Protein AF-A0A3D9E0J7-F1 (afdb_monomer_lite)

pLDDT: mean 71.37, std 14.24, range [40.38, 93.06]

Organism: NCBI:txid1122140

Foldseek 3Di:
DKWKFFKKWKKAFPVDRVFIWIWTFIATPQQFTDQDFTWTWGPDPPDDDTDTFGWHFDDDPPPCFTKTFTDPPDPKGKIWTWRQNRVHHDDFQD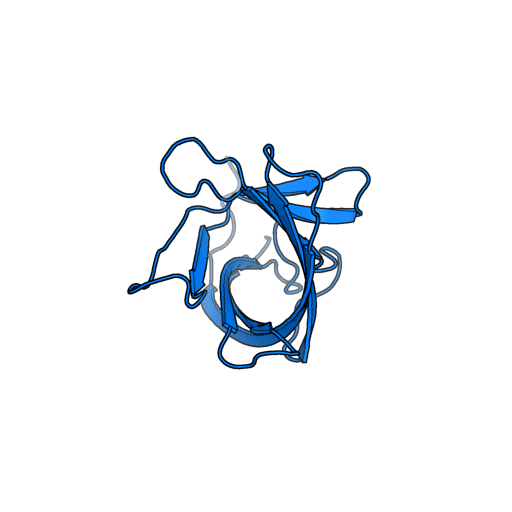KIWIWIDTPVDPDIDITIIGTHDMGGPDGDDDDDDPD

Secondary structure (DSSP, 8-state):
-PPEEEEEEEEEESS-TT-EEEEEEEE-TTSPBPSS-EEEEEE-SSSSS---EEEEEEE-TTTSSEEEEEEETTTEEEEEEEE--TTS---TT-EEEEEEEETT-S--EEEEEEEEEEEEEEEEPPPP---

Radius of gyration: 15.03 Å; chains: 1; bounding box: 35×32×50 Å

Structure (mmCIF, N/CA/C/O backbone):
data_AF-A0A3D9E0J7-F1
#
_entry.id   AF-A0A3D9E0J7-F1
#
loop_
_atom_site.group_PDB
_atom_site.id
_atom_site.type_symbol
_atom_site.label_atom_id
_atom_site.label_alt_id
_atom_site.label_comp_id
_atom_site.label_asym_id
_atom_site.label_entity_id
_atom_site.label_seq_id
_atom_site.pdbx_PDB_ins_code
_atom_site.Cartn_x
_atom_site.Cartn_y
_atom_site.Cartn_z
_atom_site.occupancy
_atom_site.B_iso_or_equiv
_atom_site.auth_seq_id
_atom_site.auth_comp_id
_atom_site.auth_asym_id
_atom_site.auth_atom_id
_atom_site.pdbx_PDB_model_num
ATOM 1 N N . MET A 1 1 ? -12.075 2.533 24.290 1.00 51.94 1 MET A N 1
ATOM 2 C CA . MET A 1 1 ? -11.745 1.187 23.785 1.00 51.94 1 MET A CA 1
ATOM 3 C C . MET A 1 1 ? -11.565 1.292 22.275 1.00 51.94 1 MET A C 1
ATOM 5 O O . MET A 1 1 ? -12.559 1.396 21.564 1.00 51.94 1 MET A O 1
ATOM 9 N N . ILE A 1 2 ? -10.322 1.416 21.805 1.00 55.25 2 ILE A N 1
ATOM 10 C CA . ILE A 1 2 ? -10.029 1.575 20.373 1.00 55.25 2 ILE A CA 1
ATOM 11 C C . ILE A 1 2 ? -10.213 0.201 19.727 1.00 55.25 2 ILE A C 1
ATOM 13 O O . ILE A 1 2 ? -9.628 -0.783 20.179 1.00 55.25 2 ILE A O 1
ATOM 17 N N . ARG A 1 3 ? -11.106 0.115 18.739 1.00 68.25 3 ARG A N 1
ATOM 18 C CA . ARG A 1 3 ? -11.269 -1.089 17.923 1.00 68.25 3 ARG A CA 1
ATOM 19 C C . ARG A 1 3 ? -10.276 -0.984 16.781 1.00 68.25 3 ARG A C 1
ATOM 21 O O . ARG A 1 3 ? -10.361 -0.031 16.016 1.00 68.25 3 ARG A O 1
ATOM 28 N N . GLN A 1 4 ? -9.362 -1.937 16.696 1.00 80.19 4 GLN A N 1
ATOM 29 C CA . GLN A 1 4 ? -8.453 -2.054 15.566 1.00 80.19 4 GLN A CA 1
ATOM 30 C C . GLN A 1 4 ? -8.951 -3.157 14.628 1.00 80.19 4 GLN A C 1
ATOM 32 O O . GLN A 1 4 ? -9.630 -4.099 15.042 1.00 80.19 4 GLN A O 1
ATOM 37 N N . GLN A 1 5 ? -8.643 -3.041 13.346 1.00 85.81 5 GLN A N 1
ATOM 38 C CA . GLN A 1 5 ? -8.951 -4.038 12.331 1.00 85.81 5 GLN A CA 1
ATOM 39 C C . GLN A 1 5 ? -7.682 -4.348 11.555 1.00 85.81 5 GLN A C 1
ATOM 41 O O . GLN A 1 5 ? -7.059 -3.443 11.015 1.00 85.81 5 GLN A O 1
ATOM 46 N N . LEU A 1 6 ? -7.314 -5.621 11.464 1.00 83.88 6 LEU A N 1
ATOM 47 C CA . LEU A 1 6 ? -6.282 -6.046 10.531 1.00 83.88 6 LEU A CA 1
ATOM 48 C C . LEU A 1 6 ? -6.907 -6.083 9.137 1.00 83.88 6 LEU A C 1
ATOM 50 O O . LEU A 1 6 ? -7.877 -6.816 8.918 1.00 83.88 6 LEU A O 1
ATOM 54 N N . ALA A 1 7 ? -6.375 -5.304 8.203 1.00 86.38 7 ALA A N 1
ATOM 55 C CA . ALA A 1 7 ? -6.900 -5.199 6.851 1.00 86.38 7 ALA A CA 1
ATOM 56 C C . ALA A 1 7 ? -5.798 -5.370 5.808 1.00 86.38 7 ALA A C 1
ATOM 58 O O . ALA A 1 7 ? -4.689 -4.870 5.964 1.00 86.38 7 ALA A O 1
ATOM 59 N N . LYS A 1 8 ? -6.137 -6.040 4.710 1.00 87.00 8 LYS A N 1
ATOM 60 C CA . LYS A 1 8 ? -5.321 -6.111 3.504 1.00 87.00 8 LYS A CA 1
ATOM 61 C C . LYS A 1 8 ? -5.775 -5.035 2.526 1.00 87.00 8 LYS A C 1
ATOM 63 O O . LYS A 1 8 ? -6.939 -5.016 2.122 1.00 87.00 8 LYS A O 1
ATOM 68 N N . ILE A 1 9 ? -4.863 -4.167 2.116 1.00 87.56 9 ILE A N 1
ATOM 69 C CA . ILE A 1 9 ? -5.097 -3.125 1.117 1.00 87.56 9 ILE A CA 1
ATOM 70 C C . ILE A 1 9 ? -4.379 -3.531 -0.161 1.00 87.56 9 ILE A C 1
ATOM 72 O O . ILE A 1 9 ? -3.167 -3.719 -0.151 1.00 87.56 9 ILE A O 1
ATOM 76 N N . ARG A 1 10 ? -5.120 -3.635 -1.266 1.00 88.38 10 ARG A N 1
ATOM 77 C CA . ARG A 1 10 ? -4.554 -3.825 -2.605 1.00 88.38 10 ARG A CA 1
ATOM 78 C C . ARG A 1 10 ? -4.622 -2.526 -3.380 1.00 88.38 10 ARG A C 1
ATOM 80 O O . ARG A 1 10 ? -5.694 -1.928 -3.488 1.00 88.38 10 ARG A O 1
ATOM 87 N N . MET A 1 11 ? -3.522 -2.151 -4.012 1.00 88.44 11 MET A N 1
ATOM 88 C CA . MET A 1 11 ? -3.442 -0.999 -4.903 1.00 88.44 11 MET A CA 1
ATOM 89 C C . MET A 1 11 ? -2.752 -1.380 -6.211 1.00 88.44 11 MET A C 1
ATOM 91 O O . MET A 1 11 ? -1.802 -2.151 -6.209 1.00 88.44 11 MET A O 1
ATOM 95 N N . SER A 1 12 ? -3.226 -0.848 -7.334 1.00 89.25 12 SER A N 1
ATOM 96 C CA . SER A 1 12 ? -2.604 -1.074 -8.649 1.00 89.25 12 SER A CA 1
ATOM 97 C C . SER A 1 12 ? -2.005 0.214 -9.172 1.00 89.25 12 SER A C 1
ATOM 99 O O . SER A 1 12 ? -2.616 1.275 -8.997 1.00 89.25 12 SER A O 1
ATOM 101 N N . ARG A 1 13 ? -0.865 0.109 -9.851 1.00 88.19 13 ARG A N 1
ATOM 102 C CA . ARG A 1 13 ? -0.232 1.247 -10.509 1.00 88.19 13 ARG A CA 1
ATOM 103 C C . ARG A 1 13 ? -1.155 1.761 -11.615 1.00 88.19 13 ARG A C 1
ATOM 105 O O . ARG A 1 13 ? -1.783 0.991 -12.343 1.00 88.19 13 ARG A O 1
ATOM 112 N N . CYS A 1 14 ? -1.294 3.077 -11.713 1.00 87.06 14 CYS A N 1
ATOM 113 C CA . CYS A 1 14 ? -2.218 3.714 -12.649 1.00 87.06 14 CYS A CA 1
ATOM 114 C C . CYS A 1 14 ? -1.781 3.538 -14.111 1.00 87.06 14 CYS A C 1
ATOM 116 O O . CYS A 1 14 ? -2.633 3.355 -14.980 1.00 87.06 14 CYS A O 1
ATOM 118 N N . GLU A 1 15 ? -0.473 3.565 -14.364 1.00 84.25 15 GLU A N 1
ATOM 119 C CA . GLU A 1 15 ? 0.121 3.416 -15.700 1.00 84.25 15 GLU A CA 1
ATOM 120 C C . GLU A 1 15 ? 0.193 1.958 -16.172 1.00 84.25 15 GLU A C 1
ATOM 122 O O . GLU A 1 15 ? 0.074 1.694 -17.366 1.00 84.25 15 GLU A O 1
ATOM 127 N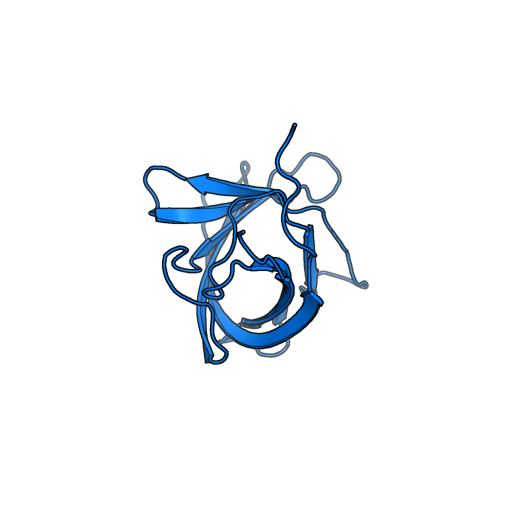 N . ASP A 1 16 ? 0.368 1.019 -15.238 1.00 79.75 16 ASP A N 1
ATOM 128 C CA . ASP A 1 16 ? 0.534 -0.409 -15.506 1.00 79.75 16 ASP A CA 1
ATOM 129 C C . ASP A 1 16 ? -0.323 -1.222 -14.530 1.00 79.75 16 ASP A C 1
ATOM 131 O O . ASP A 1 16 ? 0.030 -1.431 -13.370 1.00 79.75 16 ASP A O 1
ATOM 135 N N . LYS A 1 17 ? -1.486 -1.678 -15.002 1.00 68.69 17 LYS A N 1
ATOM 136 C CA . LYS A 1 17 ? -2.463 -2.382 -14.159 1.00 68.69 17 LYS A CA 1
ATOM 137 C C . LYS A 1 17 ? -1.991 -3.768 -13.713 1.00 68.69 17 LYS A C 1
ATOM 139 O O . LYS A 1 17 ? -2.587 -4.310 -12.779 1.00 68.69 17 LYS A O 1
ATOM 144 N N . ASP A 1 18 ? -0.958 -4.318 -14.349 1.00 73.06 18 ASP A N 1
ATOM 145 C CA . ASP A 1 18 ? -0.399 -5.622 -13.991 1.00 73.06 18 ASP A CA 1
ATOM 146 C C . ASP A 1 18 ? 0.547 -5.520 -12.784 1.00 73.06 18 ASP A C 1
ATOM 148 O O . ASP A 1 18 ? 0.828 -6.530 -12.132 1.00 73.06 18 ASP A O 1
ATOM 152 N N . LYS A 1 19 ? 0.973 -4.298 -12.435 1.00 76.12 19 LYS A N 1
ATOM 153 C CA . LYS A 1 19 ? 1.776 -3.975 -11.252 1.00 76.12 19 LYS A CA 1
ATOM 154 C C . LYS A 1 19 ? 0.861 -3.612 -10.085 1.00 76.12 19 LYS A C 1
ATOM 156 O O . LYS A 1 19 ? 0.017 -2.712 -10.188 1.00 76.12 19 LYS A O 1
ATOM 161 N N . TYR A 1 20 ? 1.007 -4.305 -8.959 1.00 78.69 20 TYR A N 1
ATOM 162 C CA . TYR A 1 20 ? 0.214 -4.015 -7.772 1.00 78.69 20 TYR A CA 1
ATOM 163 C C . TYR A 1 20 ? 0.988 -4.235 -6.474 1.00 78.69 20 TYR A C 1
ATOM 165 O O . TYR A 1 20 ? 1.834 -5.114 -6.360 1.00 78.69 20 TYR A O 1
ATOM 173 N N . ILE A 1 21 ? 0.637 -3.447 -5.468 1.00 80.06 21 ILE A N 1
ATOM 174 C CA . ILE A 1 21 ? 1.147 -3.572 -4.108 1.00 80.06 21 ILE A CA 1
ATOM 175 C C . ILE A 1 21 ? -0.004 -4.072 -3.240 1.00 80.06 21 ILE A C 1
ATOM 177 O O . ILE A 1 21 ? -1.144 -3.613 -3.371 1.00 80.06 21 ILE A O 1
ATOM 181 N N . GLU A 1 22 ? 0.275 -5.029 -2.366 1.00 81.19 22 GLU A N 1
ATOM 182 C CA . GLU A 1 22 ? -0.644 -5.442 -1.316 1.00 81.19 22 GLU A CA 1
ATOM 183 C C . GLU A 1 22 ? 0.040 -5.233 0.045 1.00 81.19 22 GLU A C 1
ATOM 185 O O . GLU A 1 22 ? 1.202 -5.556 0.253 1.00 81.19 22 GLU A O 1
ATOM 190 N N . ILE A 1 23 ? -0.656 -4.629 0.996 1.00 78.81 23 ILE A N 1
ATOM 191 C CA . ILE A 1 23 ? -0.128 -4.432 2.351 1.00 78.81 23 ILE A CA 1
ATOM 192 C C . ILE A 1 23 ? -1.140 -4.928 3.366 1.00 78.81 23 ILE A C 1
ATOM 194 O O . ILE A 1 23 ? -2.343 -4.867 3.112 1.00 78.81 23 ILE A O 1
ATOM 198 N N . VAL A 1 24 ? -0.667 -5.409 4.510 1.00 80.31 24 VAL A N 1
ATOM 199 C CA . VAL A 1 24 ? -1.490 -5.764 5.662 1.00 80.31 24 VAL A CA 1
ATOM 200 C C . VAL A 1 24 ? -1.193 -4.778 6.788 1.00 80.31 24 VAL A C 1
ATOM 202 O O . VAL A 1 24 ? -0.100 -4.728 7.343 1.00 80.31 24 VAL A O 1
ATOM 205 N N . VAL A 1 25 ? -2.187 -3.968 7.119 1.00 80.00 25 VAL A N 1
ATOM 206 C CA . VAL A 1 25 ? -2.063 -2.878 8.090 1.00 80.00 25 VAL A CA 1
ATOM 207 C C . VAL A 1 25 ? -3.136 -2.995 9.157 1.00 80.00 25 VAL A C 1
ATOM 209 O O . VAL A 1 25 ? -4.195 -3.592 8.933 1.00 80.00 25 VAL A O 1
ATOM 212 N N . PHE A 1 26 ? -2.884 -2.387 10.309 1.00 81.62 26 PHE A N 1
ATOM 213 C CA . PHE A 1 26 ? -3.933 -2.122 11.281 1.00 81.62 26 PHE A CA 1
ATOM 214 C C . PHE A 1 26 ? -4.669 -0.833 10.912 1.00 81.62 26 PHE A C 1
ATOM 216 O O . PHE A 1 26 ? -4.055 0.177 10.578 1.00 81.62 26 PHE A O 1
ATOM 223 N N . LEU A 1 27 ? -5.997 -0.881 10.959 1.00 84.94 27 LEU A N 1
ATOM 224 C CA . LEU A 1 27 ? -6.885 0.263 10.818 1.00 84.94 27 LEU A CA 1
ATOM 225 C C . LEU A 1 27 ? -7.559 0.552 12.158 1.00 84.94 27 LEU A C 1
ATOM 227 O O . LEU A 1 27 ? -7.996 -0.381 12.832 1.00 84.94 27 LEU A O 1
ATOM 231 N N . ASP A 1 28 ? -7.692 1.820 12.530 1.00 85.19 28 ASP A N 1
ATOM 232 C CA . ASP A 1 28 ? -8.457 2.220 13.711 1.00 85.19 28 ASP A CA 1
ATOM 233 C C . ASP A 1 28 ? -9.982 2.197 13.460 1.00 85.19 28 ASP A C 1
ATOM 235 O O . ASP A 1 28 ? -10.472 1.805 12.395 1.00 85.19 28 ASP A O 1
ATOM 239 N N . GLY A 1 29 ? -10.759 2.629 14.458 1.00 82.19 29 GLY A N 1
ATOM 240 C CA . GLY A 1 29 ? -12.222 2.680 14.373 1.00 82.19 29 GLY A CA 1
ATOM 241 C C . GLY A 1 29 ? -12.762 3.629 13.295 1.00 82.19 29 GLY A C 1
ATOM 242 O O . GLY A 1 29 ? -13.893 3.440 12.846 1.00 82.19 29 GLY A O 1
ATOM 243 N N . ASP A 1 30 ? -11.954 4.594 12.855 1.00 86.00 30 ASP A N 1
ATOM 244 C CA . ASP A 1 30 ? -12.271 5.548 11.793 1.00 86.00 30 ASP A CA 1
ATOM 245 C C . ASP A 1 30 ? -11.716 5.098 10.429 1.00 86.00 30 ASP A C 1
ATOM 247 O O . ASP A 1 30 ? -11.912 5.781 9.424 1.00 86.00 30 ASP A O 1
ATOM 251 N N . ARG A 1 31 ? -11.099 3.908 10.361 1.00 84.56 31 ARG A N 1
ATOM 252 C CA . ARG A 1 31 ? -10.403 3.346 9.193 1.00 84.56 31 ARG A CA 1
ATOM 253 C C . ARG A 1 31 ? -9.161 4.134 8.773 1.00 84.56 31 ARG A C 1
ATOM 255 O O . ARG A 1 31 ? -8.794 4.099 7.597 1.00 84.56 31 ARG A O 1
ATOM 262 N N . CYS A 1 32 ? -8.518 4.840 9.691 1.00 85.38 32 CYS A N 1
ATOM 263 C CA . CYS A 1 32 ? -7.190 5.401 9.464 1.00 85.38 32 CYS A CA 1
ATOM 264 C C . CYS A 1 32 ? -6.134 4.316 9.706 1.00 85.38 32 CYS A C 1
ATOM 266 O O . CYS A 1 32 ? -6.326 3.447 10.556 1.00 85.38 32 CYS A O 1
ATOM 268 N N . ILE A 1 33 ? -5.030 4.346 8.955 1.00 81.38 33 ILE A N 1
ATOM 269 C CA . ILE A 1 33 ? -3.912 3.417 9.169 1.00 81.38 33 ILE A CA 1
ATOM 270 C C . ILE A 1 33 ? -3.252 3.742 10.514 1.00 81.38 33 ILE A C 1
ATOM 272 O O . ILE A 1 33 ? -2.880 4.889 10.757 1.00 81.38 33 ILE A O 1
ATOM 276 N N . CYS A 1 34 ? -3.111 2.738 11.379 1.00 77.38 34 CYS A N 1
ATOM 277 C CA . CYS A 1 34 ? -2.353 2.850 12.619 1.00 77.38 34 CYS A CA 1
ATOM 278 C C . CYS A 1 34 ? -0.848 2.833 12.316 1.00 77.38 34 CYS A C 1
ATOM 280 O O . CYS A 1 34 ? -0.388 2.061 11.480 1.00 77.38 34 CYS A O 1
ATOM 282 N N . GLU A 1 35 ? -0.075 3.641 13.039 1.00 69.56 35 GLU A N 1
ATOM 283 C CA . GLU A 1 35 ? 1.387 3.770 12.889 1.00 69.56 35 GLU A CA 1
ATOM 284 C C . GLU A 1 35 ? 2.171 2.622 13.568 1.00 69.56 35 GLU A C 1
ATOM 286 O O . GLU A 1 35 ? 3.360 2.746 13.837 1.00 69.56 35 GLU A O 1
ATOM 291 N N . GLU A 1 36 ? 1.497 1.516 13.893 1.00 65.94 36 GLU A N 1
ATOM 292 C CA . GLU A 1 36 ? 2.083 0.340 14.546 1.00 65.94 36 GLU A CA 1
ATOM 293 C C . GLU A 1 36 ? 2.701 -0.623 13.512 1.00 65.94 36 GLU A C 1
ATOM 295 O O . GLU A 1 36 ? 2.338 -0.592 12.328 1.00 65.94 36 GLU A O 1
ATOM 300 N N . ASP A 1 37 ? 3.602 -1.506 13.967 1.00 55.78 37 ASP A N 1
ATOM 301 C CA . ASP A 1 37 ? 4.285 -2.515 13.143 1.00 55.78 37 ASP A CA 1
ATOM 302 C C . ASP A 1 37 ? 3.295 -3.252 12.224 1.00 55.78 37 ASP A C 1
ATOM 304 O O . ASP A 1 37 ? 2.439 -4.028 12.663 1.00 55.78 37 ASP A O 1
ATOM 308 N N . SER A 1 38 ? 3.412 -2.992 10.924 1.00 62.44 38 SER A N 1
ATOM 309 C CA . SER A 1 38 ? 2.565 -3.569 9.884 1.00 62.44 38 SER A CA 1
ATOM 310 C C . SER A 1 38 ? 3.352 -4.610 9.079 1.00 62.44 38 SER A C 1
ATOM 312 O O . SER A 1 38 ? 4.568 -4.742 9.193 1.00 62.44 38 SER A O 1
ATOM 314 N N . TYR A 1 39 ? 2.663 -5.429 8.290 1.00 60.94 39 TYR A N 1
ATOM 315 C CA . TYR A 1 39 ? 3.295 -6.488 7.495 1.00 60.94 39 TYR A CA 1
ATOM 316 C C . TYR A 1 39 ? 2.815 -6.364 6.053 1.00 60.94 39 TYR A C 1
ATOM 318 O O . TYR A 1 39 ? 1.631 -6.186 5.817 1.00 60.94 39 TYR A O 1
ATOM 326 N N . GLY A 1 40 ? 3.690 -6.438 5.054 1.00 59.66 40 GLY A N 1
ATOM 327 C CA . GLY A 1 40 ? 3.300 -6.192 3.662 1.00 59.66 40 GLY A CA 1
ATOM 328 C C . GLY A 1 40 ? 3.708 -7.302 2.704 1.00 59.66 40 GLY A C 1
ATOM 329 O O . GLY A 1 40 ? 4.478 -8.202 3.034 1.00 59.66 40 GLY A O 1
ATOM 330 N N . HIS A 1 41 ? 3.204 -7.244 1.474 1.00 60.44 41 HIS A N 1
ATOM 331 C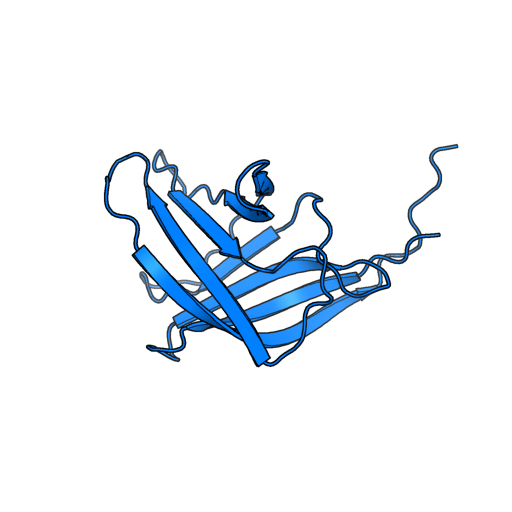 CA . HIS A 1 41 ? 3.734 -8.051 0.382 1.00 60.44 41 HIS A CA 1
ATOM 332 C C . HIS A 1 41 ? 3.589 -7.336 -0.957 1.00 60.44 41 HIS A C 1
ATOM 334 O O . HIS A 1 41 ? 2.509 -7.045 -1.465 1.00 60.44 41 HIS A O 1
ATOM 340 N N . VAL A 1 42 ? 4.714 -7.082 -1.600 1.00 58.81 42 VAL A N 1
ATOM 341 C CA . VAL A 1 42 ? 4.709 -6.467 -2.921 1.00 58.81 42 VAL A CA 1
ATOM 342 C C . VAL A 1 42 ? 4.652 -7.589 -3.953 1.00 58.81 42 VAL A C 1
ATOM 344 O O . VAL A 1 42 ? 5.536 -8.444 -3.985 1.00 58.81 42 VAL A O 1
ATOM 347 N N . LYS A 1 43 ? 3.627 -7.600 -4.817 1.00 52.66 43 LYS A N 1
ATOM 348 C CA . LYS A 1 43 ? 3.725 -8.323 -6.090 1.00 52.66 43 LYS A CA 1
ATOM 349 C C . LYS A 1 43 ? 4.083 -7.329 -7.177 1.00 52.66 43 LYS A C 1
ATOM 351 O O . LYS A 1 43 ? 3.263 -6.937 -8.008 1.00 52.66 43 LYS A O 1
ATOM 356 N N . ASP A 1 44 ? 5.350 -6.969 -7.188 1.00 52.06 44 ASP A N 1
ATOM 357 C CA . ASP A 1 44 ? 5.933 -6.460 -8.405 1.00 52.06 44 ASP A CA 1
ATOM 358 C C . ASP A 1 44 ? 6.251 -7.669 -9.298 1.00 52.06 44 ASP A C 1
ATOM 360 O O . ASP A 1 44 ? 6.737 -8.691 -8.819 1.00 52.06 44 ASP A O 1
ATOM 364 N N . ASN A 1 45 ? 5.985 -7.584 -10.600 1.00 47.16 45 ASN A N 1
ATOM 365 C CA . ASN A 1 45 ? 6.525 -8.536 -11.576 1.00 47.16 45 ASN A CA 1
ATOM 366 C C . ASN A 1 45 ? 8.056 -8.337 -11.736 1.00 47.16 45 ASN A C 1
ATOM 368 O O . ASN A 1 45 ? 8.546 -8.217 -12.859 1.00 47.16 45 ASN A O 1
ATOM 372 N N . TYR A 1 46 ? 8.808 -8.250 -10.636 1.00 45.53 46 TYR A N 1
ATOM 373 C CA . TYR A 1 46 ? 10.244 -8.509 -10.598 1.00 45.53 46 TYR A CA 1
ATOM 374 C C . TYR A 1 46 ? 10.427 -9.990 -10.236 1.00 45.53 46 TYR A C 1
ATOM 376 O O . TYR A 1 46 ? 10.502 -10.357 -9.069 1.00 45.53 46 TYR A O 1
ATOM 384 N N . GLY A 1 47 ? 10.471 -10.854 -11.254 1.00 51.88 47 GLY A N 1
ATOM 385 C CA . GLY A 1 47 ? 10.768 -12.283 -11.092 1.00 51.88 47 GLY A CA 1
ATOM 386 C C . GLY A 1 47 ? 9.559 -13.211 -10.890 1.00 51.88 47 GLY A C 1
ATOM 387 O O . GLY A 1 47 ? 8.431 -12.889 -11.261 1.00 51.88 47 GLY A O 1
ATOM 388 N N . ASP A 1 48 ? 9.841 -14.401 -10.345 1.00 44.00 48 ASP A N 1
ATOM 389 C CA . ASP A 1 48 ? 9.022 -15.623 -10.466 1.00 44.00 48 ASP A CA 1
ATOM 390 C C . ASP A 1 48 ? 8.156 -15.969 -9.227 1.00 44.00 48 ASP A C 1
ATOM 392 O O . ASP A 1 48 ? 7.714 -17.112 -9.086 1.00 44.00 48 ASP A O 1
ATOM 396 N N . GLY A 1 49 ? 7.884 -15.039 -8.298 1.00 52.22 49 GLY A N 1
ATOM 397 C CA . GLY A 1 49 ? 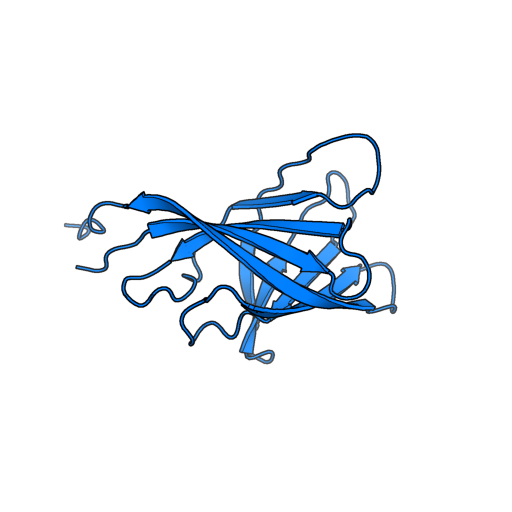7.219 -15.412 -7.038 1.00 52.22 49 GLY A CA 1
ATOM 398 C C . GLY A 1 49 ? 6.487 -14.314 -6.266 1.00 52.22 49 GLY A C 1
ATOM 399 O O . GLY A 1 49 ? 6.708 -13.123 -6.453 1.00 52.22 49 GLY A O 1
ATOM 400 N N . LEU A 1 50 ? 5.591 -14.746 -5.368 1.00 50.19 50 LEU A N 1
ATOM 401 C CA . LEU A 1 50 ? 5.000 -13.909 -4.321 1.00 50.19 50 LEU A CA 1
ATOM 402 C C . LEU A 1 50 ? 6.003 -13.823 -3.164 1.00 50.19 50 LEU A C 1
ATOM 404 O O . LEU A 1 50 ? 6.248 -14.831 -2.499 1.00 50.19 50 LEU A O 1
ATOM 408 N N . HIS A 1 51 ? 6.556 -12.641 -2.909 1.00 53.88 51 HIS A N 1
ATOM 409 C CA . HIS A 1 51 ? 7.444 -12.415 -1.773 1.00 53.88 51 HIS A CA 1
ATOM 410 C C . HIS A 1 51 ? 6.728 -11.577 -0.707 1.00 53.88 51 HIS A C 1
ATOM 412 O O . HIS A 1 51 ? 6.176 -10.515 -0.993 1.00 53.88 51 HIS A O 1
ATOM 418 N N . MET A 1 52 ? 6.695 -12.089 0.525 1.00 54.00 52 MET A N 1
ATOM 419 C CA . MET A 1 52 ? 6.149 -11.391 1.691 1.00 54.00 52 MET A CA 1
ATOM 420 C C . MET A 1 52 ? 7.317 -10.823 2.492 1.00 54.00 52 MET A C 1
ATOM 422 O O . MET A 1 52 ? 8.213 -11.584 2.861 1.00 54.00 52 MET A O 1
ATOM 426 N N . TYR A 1 53 ? 7.300 -9.520 2.766 1.00 58.59 53 TYR A N 1
ATOM 427 C CA . TYR A 1 53 ? 8.337 -8.851 3.551 1.00 58.59 53 TYR A CA 1
ATOM 428 C C . TYR A 1 53 ? 7.689 -8.172 4.761 1.00 58.59 53 TYR A C 1
ATOM 430 O O . TYR A 1 53 ? 6.616 -7.580 4.630 1.00 58.59 53 TYR A O 1
ATOM 438 N N . PRO A 1 54 ? 8.289 -8.244 5.958 1.00 56.50 54 PRO A N 1
ATOM 439 C CA . PRO A 1 54 ? 7.863 -7.367 7.041 1.00 56.50 54 PRO A CA 1
ATOM 440 C C . PRO A 1 54 ? 8.066 -5.919 6.585 1.00 56.50 54 PRO A C 1
ATOM 442 O O . PRO A 1 54 ? 9.081 -5.616 5.959 1.00 56.50 54 PRO A O 1
ATOM 445 N N . VAL A 1 55 ? 7.093 -5.045 6.850 1.00 64.81 55 VAL A N 1
ATOM 446 C CA . VAL A 1 55 ? 7.193 -3.646 6.434 1.00 64.81 55 VAL A CA 1
ATOM 447 C C . VAL A 1 55 ? 6.917 -2.742 7.612 1.00 64.81 55 VAL A C 1
ATOM 449 O O . VAL A 1 55 ? 5.779 -2.609 8.056 1.00 64.81 55 VAL A O 1
ATOM 452 N N . LEU A 1 56 ? 7.963 -2.088 8.100 1.00 65.12 56 LEU A N 1
ATOM 453 C CA . LEU A 1 56 ? 7.802 -1.130 9.175 1.00 65.12 56 LEU A CA 1
ATOM 454 C C . LEU A 1 56 ? 7.241 0.172 8.609 1.00 65.12 56 LEU A C 1
ATOM 456 O O . LEU A 1 56 ? 7.845 0.795 7.733 1.00 65.12 56 LEU A O 1
ATOM 460 N N . LEU A 1 57 ? 6.090 0.577 9.137 1.00 67.94 57 LEU A N 1
ATOM 461 C CA . LEU A 1 57 ? 5.502 1.873 8.864 1.00 67.94 57 LEU A CA 1
ATOM 462 C C . LEU A 1 57 ? 6.077 2.913 9.814 1.00 67.94 57 LEU A C 1
ATOM 464 O O . LEU A 1 57 ? 5.755 2.915 10.995 1.00 67.94 57 LEU A O 1
ATOM 468 N N . THR A 1 58 ? 6.907 3.814 9.295 1.00 68.62 58 THR A N 1
ATOM 469 C CA . THR A 1 58 ? 7.515 4.882 10.093 1.00 68.62 58 THR A CA 1
ATOM 470 C C . THR A 1 58 ? 7.018 6.243 9.608 1.00 68.62 58 THR A C 1
ATOM 472 O O . THR A 1 58 ? 7.289 6.622 8.466 1.00 68.62 58 THR A O 1
ATOM 475 N N . PRO A 1 59 ? 6.302 7.019 10.439 1.00 66.00 59 PRO A N 1
ATOM 476 C CA . PRO A 1 59 ? 5.977 8.402 10.117 1.00 66.00 59 PRO A CA 1
ATOM 477 C C . PRO A 1 59 ? 7.263 9.223 10.005 1.00 66.00 59 PRO A C 1
ATOM 479 O O . PRO A 1 59 ? 8.036 9.308 10.962 1.00 66.00 59 PRO A O 1
ATOM 482 N N . VAL A 1 60 ? 7.495 9.865 8.859 1.00 67.56 60 VAL A N 1
ATOM 483 C CA . VAL A 1 60 ? 8.623 10.794 8.717 1.00 67.56 60 VAL A CA 1
ATOM 484 C C . VAL A 1 60 ? 8.167 12.200 9.132 1.00 67.56 60 VAL A C 1
ATOM 486 O O . VAL A 1 60 ? 7.248 12.741 8.503 1.00 67.56 60 VAL A O 1
ATOM 489 N N . PRO A 1 61 ? 8.795 12.820 10.159 1.00 60.69 61 PRO A N 1
ATOM 490 C CA . PRO A 1 61 ? 8.324 14.067 10.774 1.00 60.69 61 PRO A CA 1
ATOM 491 C C . PRO A 1 61 ? 8.066 15.218 9.791 1.00 60.69 61 PRO A C 1
ATOM 493 O O . PRO A 1 61 ? 7.139 15.999 9.995 1.00 60.69 61 PRO A O 1
ATOM 496 N N . ASP A 1 62 ? 8.839 15.288 8.705 1.00 65.81 62 ASP A N 1
ATOM 497 C CA . ASP A 1 62 ? 8.806 16.393 7.738 1.00 65.81 62 ASP A CA 1
ATOM 498 C C . ASP A 1 62 ? 8.038 16.079 6.444 1.00 65.81 62 ASP A C 1
ATOM 500 O O . ASP A 1 62 ? 7.858 16.953 5.596 1.00 65.81 62 ASP A O 1
ATOM 504 N N . ARG A 1 63 ? 7.580 14.835 6.268 1.00 59.62 63 ARG A N 1
ATOM 505 C CA . ARG A 1 63 ? 6.911 14.376 5.037 1.00 59.62 63 ARG A CA 1
ATOM 506 C C . ARG A 1 63 ? 5.400 14.234 5.195 1.00 59.62 63 ARG A C 1
ATOM 508 O O . ARG A 1 63 ? 4.697 14.172 4.195 1.00 59.62 63 ARG A O 1
ATOM 515 N N . GLY A 1 64 ? 4.884 14.203 6.430 1.00 59.38 64 GLY A N 1
ATOM 516 C CA . GLY A 1 64 ? 3.445 14.079 6.710 1.00 59.38 64 GLY A CA 1
ATOM 517 C C . GLY A 1 64 ? 2.808 12.763 6.236 1.00 59.38 64 GLY A C 1
ATOM 518 O O . GLY A 1 64 ? 1.593 12.602 6.361 1.00 59.38 64 GLY A O 1
ATOM 519 N N . ALA A 1 65 ? 3.626 11.841 5.724 1.00 61.38 65 ALA A N 1
ATOM 520 C CA . ALA A 1 65 ? 3.259 10.568 5.133 1.00 61.38 65 ALA A CA 1
ATOM 521 C C . ALA A 1 65 ? 4.028 9.422 5.824 1.00 61.38 65 ALA A C 1
ATOM 523 O O . ALA A 1 65 ? 5.137 9.640 6.329 1.00 61.38 65 ALA A O 1
ATOM 524 N N . PRO A 1 66 ? 3.449 8.212 5.866 1.00 65.50 66 PRO A N 1
ATOM 525 C CA . PRO A 1 66 ? 4.125 7.030 6.369 1.00 65.50 66 PRO A CA 1
ATOM 526 C C . PRO A 1 66 ? 5.145 6.531 5.338 1.00 65.50 66 PRO A C 1
ATOM 528 O O . PRO A 1 66 ? 4.820 6.349 4.164 1.00 65.50 66 PRO A O 1
ATOM 531 N N . VAL A 1 67 ? 6.371 6.267 5.780 1.00 68.25 67 VAL A N 1
ATOM 532 C CA . VAL A 1 67 ? 7.387 5.591 4.969 1.00 68.25 67 VAL A CA 1
ATOM 533 C C . VAL A 1 67 ? 7.389 4.105 5.302 1.00 68.25 67 VAL A C 1
ATOM 535 O O . VAL A 1 67 ? 7.307 3.726 6.469 1.00 68.25 67 VAL A O 1
ATOM 538 N N . PHE A 1 68 ? 7.450 3.276 4.263 1.00 69.19 68 PHE A N 1
ATOM 539 C CA . PHE A 1 68 ? 7.558 1.827 4.340 1.00 69.19 68 PHE A CA 1
ATOM 540 C C . PHE A 1 68 ? 9.039 1.475 4.164 1.00 69.19 68 PHE A C 1
ATOM 542 O O . PHE A 1 68 ? 9.614 1.649 3.087 1.00 69.19 68 PHE A O 1
ATOM 549 N N . GLU A 1 69 ? 9.678 0.991 5.226 1.00 64.31 69 GLU A N 1
ATOM 550 C CA . GLU A 1 69 ? 11.023 0.422 5.116 1.00 64.31 69 GLU A CA 1
ATOM 551 C C . GLU A 1 69 ? 10.897 -1.061 4.748 1.00 64.31 69 GLU A C 1
ATOM 553 O O . GLU A 1 69 ? 10.285 -1.836 5.489 1.00 64.31 69 GLU A O 1
ATOM 558 N N . ILE A 1 70 ? 11.434 -1.448 3.583 1.00 62.78 70 ILE A N 1
ATOM 559 C CA . ILE A 1 70 ? 11.408 -2.833 3.102 1.00 62.78 70 ILE A CA 1
ATOM 560 C C . ILE A 1 70 ? 12.843 -3.346 3.000 1.00 62.78 70 ILE A C 1
ATOM 562 O O . ILE A 1 70 ? 13.634 -2.892 2.173 1.00 62.78 70 ILE A O 1
ATOM 566 N N . GLU A 1 71 ? 13.173 -4.347 3.814 1.00 61.53 71 GLU A N 1
ATOM 567 C CA . GLU A 1 71 ? 14.437 -5.068 3.691 1.00 61.53 71 GLU A CA 1
ATOM 568 C C . GLU A 1 71 ? 14.304 -6.176 2.635 1.00 61.53 71 GLU A C 1
ATOM 570 O O . GLU A 1 71 ? 13.868 -7.299 2.909 1.00 61.53 71 GLU A O 1
ATOM 575 N N . TRP A 1 72 ? 14.686 -5.863 1.396 1.00 60.12 72 TRP A N 1
ATOM 576 C CA . TRP A 1 72 ? 14.803 -6.850 0.324 1.00 60.12 72 TRP A CA 1
ATOM 577 C C . TRP A 1 72 ? 16.063 -7.676 0.575 1.00 60.12 72 TRP A C 1
ATOM 579 O O . TRP A 1 72 ? 17.161 -7.241 0.254 1.00 60.12 72 TRP A O 1
ATOM 589 N N . GLY A 1 73 ? 15.897 -8.828 1.232 1.00 49.72 73 GLY A N 1
ATOM 590 C CA . GLY A 1 73 ? 16.957 -9.7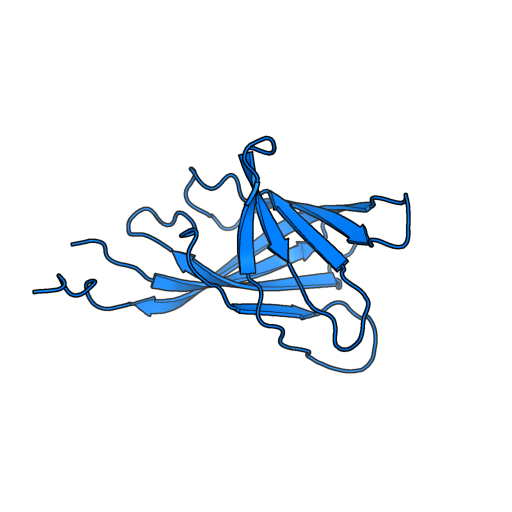46 1.667 1.00 49.72 73 GLY A CA 1
ATOM 591 C C . GLY A 1 73 ? 18.358 -9.514 1.079 1.00 49.72 73 GLY A C 1
ATOM 592 O O . GLY A 1 73 ? 18.619 -9.872 -0.066 1.00 49.72 73 GLY A O 1
ATOM 593 N N . GLY A 1 74 ? 19.269 -9.011 1.919 1.00 49.97 74 GLY A N 1
ATOM 594 C CA . GLY A 1 74 ? 20.707 -8.939 1.650 1.00 49.97 74 GLY A CA 1
ATOM 595 C C . GLY A 1 74 ? 21.210 -7.577 1.162 1.00 49.97 74 GLY A C 1
ATOM 596 O O . GLY A 1 74 ? 21.494 -7.411 -0.015 1.00 49.97 74 GLY A O 1
ATOM 597 N N . ASN A 1 75 ? 21.461 -6.672 2.114 1.00 51.75 75 ASN A N 1
ATOM 598 C CA . ASN A 1 75 ? 22.252 -5.430 2.015 1.00 51.75 75 ASN A CA 1
ATOM 599 C C . ASN A 1 75 ? 21.670 -4.219 1.271 1.00 51.75 75 ASN A C 1
ATOM 601 O O . ASN A 1 75 ? 22.155 -3.118 1.534 1.00 51.75 75 ASN A O 1
ATOM 605 N N . ASP A 1 76 ? 20.649 -4.358 0.429 1.00 56.62 76 ASP A N 1
ATOM 606 C CA . ASP A 1 76 ? 20.057 -3.200 -0.252 1.00 56.62 76 ASP A CA 1
ATOM 607 C C . ASP A 1 76 ? 18.886 -2.632 0.561 1.00 56.62 76 ASP A C 1
ATOM 609 O O . ASP A 1 76 ? 17.746 -3.097 0.491 1.00 56.62 76 ASP A O 1
ATOM 613 N N . ARG A 1 77 ? 19.174 -1.595 1.357 1.00 60.50 77 ARG A N 1
ATOM 614 C CA . ARG A 1 77 ? 18.141 -0.773 1.997 1.00 60.50 77 ARG A CA 1
ATOM 615 C C . ARG A 1 77 ? 17.417 0.024 0.917 1.00 60.50 77 ARG A C 1
ATOM 617 O O . ARG A 1 77 ? 17.935 1.011 0.393 1.00 60.50 77 ARG A O 1
ATOM 624 N N . THR A 1 78 ? 16.234 -0.455 0.552 1.00 64.25 78 THR A N 1
ATOM 625 C CA . THR A 1 78 ? 15.325 0.252 -0.347 1.00 64.25 78 THR A CA 1
ATOM 626 C C . THR A 1 78 ? 14.189 0.814 0.485 1.00 64.25 78 THR A C 1
ATOM 628 O O . THR A 1 78 ? 13.566 0.107 1.278 1.00 64.25 78 THR A O 1
ATOM 631 N N . PHE A 1 79 ? 13.915 2.092 0.288 1.00 70.69 79 PHE A N 1
ATOM 632 C CA . PHE A 1 79 ? 12.834 2.791 0.952 1.00 70.69 79 PHE A CA 1
ATOM 633 C C . PHE A 1 79 ? 11.707 2.986 -0.050 1.00 70.69 79 PHE A C 1
ATOM 635 O O . PHE A 1 79 ? 11.926 3.476 -1.162 1.00 70.69 79 PHE A O 1
ATOM 642 N N . THR A 1 80 ? 10.499 2.614 0.358 1.00 73.31 80 THR A N 1
ATOM 643 C CA . THR A 1 80 ? 9.283 2.893 -0.397 1.00 73.31 80 THR A CA 1
ATOM 644 C C . THR A 1 80 ? 8.423 3.832 0.439 1.00 73.31 80 THR A C 1
ATOM 646 O O . THR A 1 80 ? 7.942 3.476 1.505 1.00 73.31 80 THR A O 1
ATOM 649 N N . GLU A 1 81 ? 8.206 5.061 -0.001 1.00 75.62 81 GLU A N 1
ATOM 650 C CA . GLU A 1 81 ? 7.256 5.962 0.652 1.00 75.62 81 GLU A CA 1
ATOM 651 C C . GLU A 1 81 ? 5.875 5.733 0.030 1.00 75.62 81 GLU A C 1
ATOM 653 O O . GLU A 1 81 ? 5.752 5.834 -1.189 1.00 75.62 81 GLU A O 1
ATOM 658 N N . LEU A 1 82 ? 4.837 5.432 0.825 1.00 75.38 82 LEU A N 1
ATOM 659 C CA . LEU A 1 82 ? 3.455 5.439 0.327 1.00 75.38 82 LEU A CA 1
ATOM 660 C C . LEU A 1 82 ? 2.672 6.548 1.026 1.00 75.38 82 LEU A C 1
ATOM 662 O O . LEU A 1 82 ? 2.379 6.462 2.218 1.00 75.38 82 LEU A O 1
ATOM 666 N N . ASP A 1 83 ? 2.275 7.575 0.283 1.00 77.69 83 ASP A N 1
ATOM 667 C CA . ASP A 1 83 ? 1.461 8.656 0.833 1.00 77.69 83 ASP A CA 1
ATOM 668 C C . ASP A 1 83 ? -0.011 8.237 0.948 1.00 77.69 83 ASP A C 1
ATOM 670 O O . ASP A 1 83 ? -0.814 8.409 0.029 1.00 77.69 83 ASP A O 1
ATOM 674 N N . PHE A 1 84 ? -0.359 7.673 2.105 1.00 69.94 84 PHE A N 1
ATOM 675 C CA . PHE A 1 84 ? -1.732 7.327 2.478 1.00 69.94 84 PHE A CA 1
ATOM 676 C C . PHE A 1 84 ? -2.526 8.477 3.111 1.00 69.94 84 PHE A C 1
ATOM 678 O O . PHE A 1 84 ? -3.696 8.280 3.431 1.00 69.94 84 PHE A O 1
ATOM 685 N N . GLN A 1 85 ? -1.930 9.657 3.334 1.00 69.38 85 GLN A N 1
ATOM 686 C CA . GLN A 1 85 ? -2.542 10.737 4.122 1.00 69.38 85 GLN A CA 1
ATOM 687 C C . GLN A 1 85 ? -3.130 10.231 5.458 1.00 69.38 85 GLN A C 1
ATOM 689 O O . GLN A 1 85 ? -4.331 10.349 5.685 1.00 69.38 85 GLN A O 1
ATOM 694 N N . LEU A 1 86 ? -2.286 9.702 6.358 1.00 63.56 86 LEU A N 1
ATOM 695 C CA . LEU A 1 86 ? -2.627 8.963 7.602 1.00 63.56 86 LEU A CA 1
ATOM 696 C C . LEU A 1 86 ? -3.792 9.497 8.450 1.00 63.56 86 LEU A C 1
ATOM 698 O O . LEU A 1 86 ? -4.439 8.743 9.166 1.00 63.56 86 LEU A O 1
ATOM 702 N N . LYS A 1 87 ? -4.073 10.800 8.388 1.00 70.25 87 LYS A N 1
ATOM 703 C CA . LYS A 1 87 ? -5.172 11.448 9.120 1.00 70.25 87 LYS A CA 1
ATOM 704 C C . LYS A 1 87 ? -6.527 11.326 8.419 1.00 70.25 87 LYS A C 1
ATOM 706 O O . LYS A 1 87 ? -7.472 12.027 8.788 1.00 70.25 87 LYS A O 1
ATOM 711 N N . ARG A 1 88 ? -6.616 10.525 7.358 1.00 80.88 88 ARG A N 1
ATOM 712 C CA . ARG A 1 88 ? -7.831 10.310 6.581 1.00 80.88 88 ARG A CA 1
ATOM 713 C C . ARG A 1 88 ? -8.166 8.821 6.517 1.00 80.88 88 ARG A C 1
ATOM 715 O O . ARG A 1 88 ? -7.271 8.004 6.316 1.00 80.88 88 ARG A O 1
ATOM 722 N N . PRO A 1 89 ? -9.461 8.477 6.621 1.00 87.00 89 PRO A N 1
ATOM 723 C CA . PRO A 1 89 ? -9.918 7.116 6.403 1.00 87.00 89 PRO A CA 1
ATOM 724 C C . PRO A 1 89 ? -9.530 6.629 5.011 1.00 87.00 89 PRO A C 1
ATOM 726 O O . PRO A 1 89 ? -9.881 7.290 4.029 1.00 87.00 89 PRO A O 1
ATOM 729 N N . VAL A 1 90 ? -8.895 5.461 4.925 1.00 87.94 90 VAL A N 1
ATOM 730 C CA . VAL A 1 90 ? -8.577 4.849 3.631 1.00 87.94 90 VAL A CA 1
ATOM 731 C C . VAL A 1 90 ? -9.840 4.332 2.948 1.00 87.94 90 VAL A C 1
ATOM 733 O O . VAL A 1 90 ? -10.705 3.698 3.570 1.00 87.94 90 VAL A O 1
ATOM 736 N N . LYS A 1 91 ? -9.960 4.591 1.645 1.00 91.44 91 LYS A N 1
ATOM 737 C CA . LYS A 1 91 ? -11.107 4.185 0.831 1.00 91.44 91 LYS A CA 1
ATOM 738 C C . LYS A 1 91 ? -10.667 3.598 -0.499 1.00 91.44 91 LYS A C 1
ATOM 740 O O . LYS A 1 91 ? -9.642 3.944 -1.081 1.00 91.44 91 LYS A O 1
ATOM 745 N N . GLU A 1 92 ? -11.498 2.702 -1.014 1.00 92.50 92 GLU A N 1
ATOM 746 C CA . GLU A 1 92 ? -11.343 2.233 -2.384 1.00 92.50 92 GLU A CA 1
ATOM 747 C C . GLU A 1 92 ? -11.468 3.407 -3.356 1.00 92.50 92 GLU A C 1
ATOM 749 O O . GLU A 1 92 ? -12.363 4.245 -3.244 1.00 92.50 92 GLU A O 1
ATOM 754 N N . GLY A 1 93 ? -10.557 3.454 -4.322 1.00 91.00 93 GLY A N 1
ATOM 755 C CA . GLY A 1 93 ? -10.449 4.545 -5.275 1.00 91.00 93 GLY A CA 1
ATOM 756 C C . GLY A 1 93 ? -9.544 5.697 -4.841 1.00 91.00 93 GLY A C 1
ATOM 757 O O . GLY A 1 93 ? -9.290 6.552 -5.691 1.00 91.00 93 GLY A O 1
ATOM 758 N N . ASP A 1 94 ? -9.028 5.712 -3.610 1.00 90.06 94 ASP A N 1
ATOM 759 C CA . ASP A 1 94 ? -8.022 6.694 -3.202 1.00 90.06 94 ASP A CA 1
ATOM 760 C C . ASP A 1 94 ? -6.730 6.508 -4.003 1.00 90.06 94 ASP A C 1
ATOM 762 O O . ASP A 1 94 ? -6.347 5.386 -4.359 1.00 90.06 94 ASP A O 1
ATOM 766 N N . ASN A 1 95 ? -6.080 7.631 -4.302 1.00 89.44 95 ASN A N 1
ATOM 767 C CA . ASN A 1 95 ? -4.757 7.637 -4.907 1.00 89.44 95 ASN A CA 1
ATOM 768 C C . ASN A 1 95 ? -3.705 7.594 -3.799 1.00 89.44 95 ASN A C 1
ATOM 770 O O . ASN A 1 95 ? -3.844 8.282 -2.790 1.00 89.44 95 ASN A O 1
ATOM 774 N N . VAL A 1 96 ? -2.660 6.813 -4.027 1.00 86.19 96 VAL A N 1
ATOM 775 C CA . VAL A 1 96 ? -1.509 6.652 -3.143 1.00 86.19 96 VAL A CA 1
ATOM 776 C C . VAL A 1 96 ? -0.274 6.920 -3.986 1.00 86.19 96 VAL A C 1
ATOM 778 O O . VAL A 1 96 ? -0.099 6.293 -5.033 1.00 86.19 96 VAL A O 1
ATOM 781 N N . ILE A 1 97 ? 0.561 7.863 -3.562 1.00 86.44 97 ILE A N 1
ATOM 782 C CA . ILE A 1 97 ? 1.838 8.122 -4.230 1.00 86.44 97 ILE A CA 1
ATOM 783 C C . ILE A 1 97 ? 2.855 7.144 -3.672 1.00 86.44 97 ILE A C 1
ATOM 785 O O . ILE A 1 97 ? 3.037 7.101 -2.462 1.00 86.44 97 ILE A O 1
ATOM 789 N N . CYS A 1 98 ? 3.491 6.377 -4.549 1.00 82.12 98 CYS A N 1
ATOM 790 C CA . CYS A 1 98 ? 4.583 5.479 -4.213 1.00 82.12 98 CYS A CA 1
ATOM 791 C C . CYS A 1 98 ? 5.898 6.096 -4.684 1.00 82.12 98 CYS A C 1
ATOM 793 O O . CYS A 1 98 ? 6.094 6.246 -5.890 1.00 82.12 98 CYS A O 1
ATOM 795 N N . GLU A 1 99 ? 6.781 6.459 -3.760 1.00 82.00 99 GLU A N 1
ATOM 796 C CA . GLU A 1 99 ? 8.129 6.948 -4.064 1.00 82.00 99 GLU A CA 1
ATOM 797 C C . GLU A 1 99 ? 9.146 5.870 -3.695 1.00 82.00 99 GLU A C 1
ATOM 799 O O . GLU A 1 99 ? 9.238 5.469 -2.541 1.00 82.00 99 GLU A O 1
ATOM 804 N N . GLU A 1 100 ? 9.906 5.383 -4.667 1.00 78.44 100 GLU A N 1
ATOM 805 C CA . GLU A 1 100 ? 10.965 4.399 -4.444 1.00 78.44 100 GLU A CA 1
ATOM 806 C C . GLU A 1 100 ? 12.324 5.099 -4.452 1.00 78.44 100 GLU A C 1
ATOM 808 O O . GLU A 1 100 ? 12.620 5.904 -5.343 1.00 78.44 100 GLU A O 1
ATOM 813 N N . SER A 1 101 ? 13.154 4.788 -3.458 1.00 74.81 101 SER A N 1
ATOM 814 C CA . SER A 1 101 ? 14.535 5.257 -3.366 1.00 74.81 101 SER A CA 1
ATOM 815 C C . SER A 1 101 ? 15.444 4.154 -2.831 1.00 74.81 101 SER A C 1
ATOM 817 O O . SER A 1 101 ? 15.029 3.328 -2.019 1.00 74.81 101 SER A O 1
ATOM 819 N N . SER A 1 102 ? 16.690 4.126 -3.297 1.00 67.12 102 SER A N 1
ATOM 820 C CA . SER A 1 102 ? 17.712 3.207 -2.796 1.00 67.12 102 SER A CA 1
ATOM 821 C C . SER A 1 102 ? 18.892 4.009 -2.263 1.00 67.12 102 SER A C 1
ATOM 823 O O . SER A 1 102 ? 19.252 5.028 -2.856 1.00 67.12 102 SER A O 1
ATOM 825 N N . ASP A 1 103 ? 19.532 3.538 -1.190 1.00 64.56 103 ASP A N 1
ATOM 826 C CA . ASP A 1 103 ? 20.737 4.182 -0.631 1.00 64.56 103 ASP A CA 1
ATOM 827 C C . ASP A 1 103 ? 21.878 4.317 -1.665 1.00 64.56 103 ASP A C 1
ATOM 829 O O . ASP A 1 103 ? 22.794 5.128 -1.508 1.00 64.56 103 ASP A O 1
ATOM 833 N N . ASN A 1 104 ? 21.804 3.549 -2.756 1.00 57.75 104 ASN A N 1
ATOM 834 C CA . ASN A 1 104 ? 22.842 3.427 -3.772 1.00 57.75 104 ASN A CA 1
ATOM 835 C C . ASN A 1 104 ? 22.575 4.288 -5.025 1.00 57.75 104 ASN A C 1
ATOM 837 O O . ASN A 1 104 ? 23.433 4.351 -5.909 1.00 57.75 104 ASN A O 1
ATOM 841 N N . SER A 1 105 ? 21.418 4.957 -5.129 1.00 56.81 105 SER A N 1
ATOM 842 C CA . SER A 1 105 ? 21.033 5.754 -6.301 1.00 56.81 105 SER A CA 1
ATOM 843 C C . SER A 1 105 ? 20.451 7.112 -5.911 1.00 56.81 105 SER A C 1
ATOM 845 O O . SER A 1 105 ? 19.572 7.204 -5.064 1.00 56.81 105 SER A O 1
ATOM 847 N N . GLN A 1 106 ? 20.865 8.182 -6.599 1.00 58.03 106 GLN A N 1
ATOM 848 C CA . GLN A 1 106 ? 20.177 9.483 -6.502 1.00 58.03 106 GLN A CA 1
ATOM 849 C C . GLN A 1 106 ? 18.806 9.487 -7.200 1.00 58.03 106 GLN A C 1
ATOM 851 O O . GLN A 1 106 ? 18.066 10.465 -7.097 1.00 58.03 106 GLN A O 1
ATOM 856 N N . ASP A 1 107 ? 18.472 8.411 -7.909 1.00 66.50 107 ASP A N 1
ATOM 857 C CA . ASP A 1 107 ? 17.210 8.280 -8.616 1.00 66.50 107 ASP A CA 1
ATOM 858 C C . ASP A 1 107 ? 16.079 8.001 -7.621 1.00 66.50 107 ASP A C 1
ATOM 860 O O . ASP A 1 107 ? 16.052 6.970 -6.950 1.00 66.50 107 ASP A O 1
ATOM 864 N N . GLN A 1 108 ? 15.149 8.951 -7.537 1.00 71.75 108 GLN A N 1
ATOM 865 C CA . GLN A 1 108 ? 13.840 8.765 -6.921 1.00 71.75 108 GLN A CA 1
ATOM 866 C C . GLN A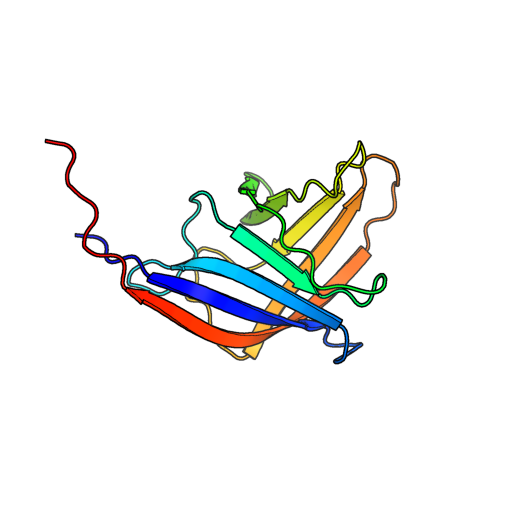 1 108 ? 12.825 8.585 -8.039 1.00 71.75 108 GLN A C 1
ATOM 868 O O . GLN A 1 108 ? 12.704 9.450 -8.913 1.00 71.75 108 GLN A O 1
ATOM 873 N N . VAL A 1 109 ? 12.080 7.485 -8.004 1.00 81.25 109 VAL A N 1
ATOM 874 C CA . VAL A 1 109 ? 11.010 7.237 -8.972 1.00 81.25 109 VAL A CA 1
ATOM 875 C C . VAL A 1 109 ? 9.671 7.307 -8.260 1.00 81.25 109 VAL A C 1
ATOM 877 O O . VAL A 1 109 ? 9.496 6.722 -7.195 1.00 81.25 109 VAL A O 1
ATOM 880 N N . LYS A 1 110 ? 8.731 8.058 -8.840 1.00 85.62 110 LYS A N 1
ATOM 881 C CA . LYS A 1 110 ? 7.383 8.237 -8.295 1.00 85.62 110 LYS A CA 1
ATOM 882 C C . LYS A 1 110 ? 6.363 7.557 -9.187 1.00 85.62 110 LYS A C 1
ATOM 884 O O . LYS A 1 110 ? 6.380 7.747 -10.402 1.00 85.62 110 LYS A O 1
ATOM 889 N N . TYR A 1 111 ? 5.444 6.833 -8.568 1.00 85.88 111 TYR A N 1
ATOM 890 C CA . TYR A 1 111 ? 4.356 6.145 -9.239 1.00 85.88 111 TYR A CA 1
ATOM 891 C C . TYR A 1 111 ? 3.025 6.462 -8.565 1.00 85.88 111 TYR A C 1
ATOM 893 O O . TYR A 1 111 ? 2.896 6.398 -7.343 1.00 85.88 111 TYR A O 1
ATOM 901 N N . ASP A 1 112 ? 2.003 6.725 -9.374 1.00 89.50 112 ASP A N 1
ATOM 902 C CA . ASP A 1 112 ? 0.628 6.807 -8.896 1.00 89.50 112 ASP A CA 1
ATOM 903 C C . ASP A 1 112 ? 0.033 5.404 -8.759 1.00 89.50 112 ASP A C 1
ATOM 905 O O . ASP A 1 112 ? -0.076 4.656 -9.738 1.00 89.50 112 ASP A O 1
ATOM 909 N N . TYR A 1 113 ? -0.425 5.068 -7.559 1.00 89.50 113 TYR A N 1
ATOM 910 C CA . TYR A 1 113 ? -1.211 3.876 -7.278 1.00 89.50 113 TYR A CA 1
ATOM 911 C C . TYR A 1 113 ? -2.642 4.249 -6.912 1.00 89.50 113 TYR A C 1
ATOM 913 O O . TYR A 1 113 ? -2.925 5.329 -6.403 1.00 89.50 113 TYR A O 1
ATOM 921 N N . LYS A 1 114 ? -3.570 3.325 -7.162 1.00 92.00 114 LYS A N 1
ATOM 922 C CA . LYS A 1 114 ? -4.974 3.477 -6.778 1.00 92.00 114 LYS A CA 1
ATOM 923 C C . LYS A 1 114 ? -5.435 2.294 -5.952 1.00 92.00 114 LYS A C 1
ATOM 925 O O . LYS A 1 114 ? -5.324 1.160 -6.427 1.00 92.00 114 LYS A O 1
ATOM 930 N N . ILE A 1 115 ? -6.012 2.551 -4.777 1.00 92.19 115 ILE A N 1
ATOM 931 C CA . ILE A 1 115 ? -6.595 1.509 -3.927 1.00 92.19 115 ILE A CA 1
ATOM 932 C C . ILE A 1 115 ? -7.739 0.836 -4.690 1.00 92.19 115 ILE A C 1
ATOM 934 O O . ILE A 1 115 ? -8.678 1.490 -5.148 1.00 92.19 115 ILE A O 1
ATOM 938 N N . LYS A 1 116 ? -7.639 -0.480 -4.860 1.00 92.94 116 LYS A N 1
ATOM 939 C CA . LYS A 1 116 ? -8.621 -1.309 -5.568 1.00 92.94 116 LYS A CA 1
ATOM 940 C C . LYS A 1 116 ? -9.532 -2.065 -4.626 1.00 92.94 116 LYS A C 1
ATOM 942 O O . LYS A 1 116 ? -10.694 -2.246 -4.963 1.00 92.94 116 LYS A O 1
ATOM 947 N N . SER A 1 117 ? -9.006 -2.508 -3.490 1.00 93.06 117 SER A N 1
ATOM 948 C CA . SER A 1 117 ? -9.789 -3.245 -2.507 1.00 93.06 117 SER A CA 1
ATOM 949 C C . SER A 1 117 ? -9.215 -3.095 -1.109 1.00 93.06 117 SER A C 1
ATOM 951 O O . SER A 1 117 ? -7.993 -3.056 -0.941 1.00 93.06 117 SER A O 1
ATOM 953 N N . ILE A 1 118 ? -10.105 -3.077 -0.118 1.00 92.25 118 ILE A N 1
ATOM 954 C CA . ILE A 1 118 ? -9.757 -3.145 1.304 1.00 92.25 118 ILE A CA 1
ATOM 955 C C . ILE A 1 118 ? -10.500 -4.335 1.919 1.00 92.25 118 ILE A C 1
ATOM 957 O O . ILE A 1 118 ? -11.719 -4.305 2.066 1.00 92.25 118 ILE A O 1
ATOM 961 N N . GLU A 1 119 ? -9.767 -5.383 2.282 1.00 91.62 119 GLU A N 1
ATOM 962 C CA . GLU A 1 119 ? -10.315 -6.609 2.864 1.00 91.62 119 GLU A CA 1
ATOM 963 C C . GLU A 1 119 ? -9.989 -6.673 4.358 1.00 91.62 119 GLU A C 1
ATOM 965 O O . GLU A 1 119 ? -8.822 -6.753 4.736 1.00 91.62 119 GLU A O 1
ATOM 970 N N . VAL A 1 120 ? -11.006 -6.656 5.223 1.00 90.25 120 VAL A N 1
ATOM 971 C CA . VAL A 1 120 ? -10.808 -6.850 6.668 1.00 90.25 120 VAL A CA 1
ATOM 972 C C . VAL A 1 120 ? -10.536 -8.330 6.933 1.00 90.25 120 VAL A C 1
ATOM 974 O O . VAL A 1 120 ? -11.416 -9.166 6.740 1.00 90.25 120 VAL A O 1
ATOM 977 N N . LEU A 1 121 ? -9.323 -8.641 7.388 1.00 84.75 121 LEU A N 1
ATOM 978 C CA . LEU A 1 121 ? -8.871 -9.997 7.703 1.00 84.75 121 LEU A CA 1
ATOM 979 C C . LEU A 1 121 ? -9.284 -10.416 9.116 1.00 84.75 121 LEU A C 1
ATOM 981 O O . LEU A 1 121 ? -9.664 -11.562 9.348 1.00 84.75 121 LEU A O 1
ATOM 985 N N . LEU A 1 122 ? -9.202 -9.486 10.068 1.00 83.69 122 LEU A N 1
ATOM 986 C CA . LEU A 1 122 ? -9.541 -9.729 11.464 1.00 83.69 122 LEU A CA 1
ATOM 987 C C . LEU A 1 122 ? -10.078 -8.448 12.101 1.00 83.69 122 LEU A C 1
ATOM 989 O O . LEU A 1 122 ? -9.464 -7.390 12.000 1.00 83.69 122 LEU A O 1
ATOM 993 N N . ASN A 1 123 ? -11.192 -8.550 12.822 1.00 77.25 123 ASN A N 1
ATOM 994 C CA . ASN A 1 123 ? -11.557 -7.518 13.789 1.00 77.25 123 ASN A CA 1
ATOM 995 C C . ASN A 1 123 ? -10.713 -7.764 15.043 1.00 77.25 123 ASN A C 1
ATOM 997 O O . ASN A 1 123 ? -10.958 -8.745 15.747 1.00 77.25 123 ASN A O 1
ATOM 1001 N N . ALA A 1 124 ? -9.705 -6.931 15.303 1.00 63.22 124 ALA A N 1
ATOM 1002 C CA . ALA A 1 124 ? -8.935 -7.054 16.529 1.00 63.22 124 ALA A CA 1
ATOM 1003 C C . ALA A 1 124 ? -9.838 -6.671 17.714 1.00 63.22 124 ALA A C 1
ATOM 1005 O O . ALA A 1 124 ? -10.526 -5.644 17.720 1.00 63.22 124 ALA A O 1
ATOM 1006 N N . LEU A 1 125 ? -9.896 -7.575 18.692 1.00 58.34 125 LEU A N 1
ATOM 1007 C CA . LEU A 1 125 ? -10.606 -7.385 19.953 1.00 58.34 125 LEU A CA 1
ATOM 1008 C C . LEU A 1 125 ? -9.976 -6.223 20.734 1.00 58.34 125 LEU A C 1
ATOM 1010 O O . LEU A 1 125 ? -8.821 -5.879 20.489 1.00 58.34 125 LEU A O 1
ATOM 1014 N N . PRO A 1 126 ? -10.740 -5.582 21.632 1.00 53.38 126 PRO A N 1
ATOM 1015 C CA . PRO A 1 126 ? -10.327 -4.334 22.251 1.00 53.38 126 PRO A CA 1
ATOM 1016 C C . PRO A 1 126 ? -8.944 -4.421 22.886 1.00 53.38 126 PRO A C 1
ATOM 1018 O O . PRO A 1 126 ? -8.687 -5.352 23.647 1.00 53.38 126 PRO A O 1
ATOM 1021 N N . GLY A 1 127 ? -8.093 -3.437 22.572 1.00 50.88 127 GLY A N 1
ATOM 1022 C CA . GLY A 1 127 ? -6.771 -3.297 23.174 1.00 50.88 127 GLY A CA 1
ATOM 1023 C C . GLY A 1 127 ? -6.883 -3.447 24.685 1.00 50.88 127 GLY A C 1
ATOM 1024 O O . GLY A 1 127 ? -7.660 -2.730 25.323 1.00 50.88 127 GLY A O 1
ATOM 1025 N N . GLY A 1 128 ? -6.184 -4.445 25.225 1.00 43.19 128 GLY A N 1
ATOM 1026 C CA . GLY A 1 128 ? -6.118 -4.661 26.658 1.00 43.19 128 GLY A CA 1
ATOM 1027 C C . GLY A 1 128 ? -5.591 -3.391 27.305 1.00 43.19 128 GLY A C 1
ATOM 1028 O O . GLY A 1 128 ? -4.527 -2.900 26.935 1.00 43.19 128 GLY A O 1
ATOM 1029 N N . GLU A 1 129 ? -6.346 -2.845 28.253 1.00 44.62 129 GLU A N 1
ATOM 1030 C CA . GLU A 1 129 ? -5.747 -1.960 29.238 1.00 44.62 129 GLU A CA 1
ATOM 1031 C C . GLU A 1 129 ? -4.663 -2.784 29.933 1.00 44.62 129 GLU A C 1
ATOM 1033 O O . GLU A 1 129 ? -4.953 -3.816 30.542 1.00 44.62 129 GLU A O 1
ATOM 1038 N N . SER A 1 130 ? -3.405 -2.376 29.778 1.00 44.94 130 SER A N 1
ATOM 1039 C CA . SER A 1 130 ? -2.352 -2.800 30.689 1.00 44.94 130 SER A CA 1
ATOM 1040 C C . SER A 1 130 ? -2.823 -2.442 32.099 1.00 44.94 130 SER A C 1
ATOM 1042 O O . SER A 1 130 ? -2.968 -1.259 32.413 1.00 44.94 130 SER A O 1
ATOM 1044 N N . ALA A 1 131 ? -3.160 -3.470 32.878 1.00 40.38 131 ALA A N 1
ATOM 1045 C CA . ALA A 1 131 ? -3.510 -3.363 34.290 1.00 40.38 131 ALA A CA 1
ATOM 1046 C C . ALA A 1 131 ? -2.312 -2.911 35.135 1.00 40.38 131 ALA A C 1
ATOM 1048 O O . ALA A 1 131 ? -1.163 -3.236 34.752 1.00 40.38 131 ALA A O 1
#

Sequence (131 aa):
MIRQQLAKIRMSRCEDKDKYIEIVVFLDGDRCICEEDSYGHVKDNYGDGLHMYPVLLTPVPDRGAPVFEIEWGGNDRTFTELDFQLKRPVKEGDNVICEESSDNSQDQVKYDYKIKSIEVLLNALPGGESA